Protein AF-A0A2H0DXI0-F1 (afdb_monomer)

Foldseek 3Di:
DPCVVPPPCCVVPQVQVLLQDPVSVVVVCVVVVDFKDKAFPPPPDPSSVSNLVCQPPPPQKFWQDDDNTITMIGGNPPPVCVVRCVVRTDDD

Solvent-accessible surface area (backbone atoms only — not comparable to full-atom values): 5334 Å² total; per-residue (Å²): 134,61,68,90,79,47,56,69,62,48,47,67,72,42,60,46,47,40,28,70,31,73,67,47,29,56,51,47,33,67,75,67,63,60,53,66,48,80,44,59,61,70,49,83,47,73,42,52,50,44,26,55,62,50,53,73,70,35,87,61,48,36,43,48,46,76,59,92,52,39,38,30,35,36,37,63,85,44,74,88,44,50,70,50,43,76,72,44,36,69,86,129

pLDDT: mean 91.95, std 8.95, range [56.31, 97.81]

Organism: NCBI:txid1974529

Radius of gyration: 13.71 Å; Cα contacts (8 Å, |Δi|>4): 113; chains: 1; bounding box: 31×30×34 Å

Sequence (92 aa):
NRPEAYPAEFFEKVYKPMQESPDVWREMVKRYDIQYVIFGTTDQTPWGQNFIQMIAVEPGWSVVYFDSTSFVALRNDVAEYKKIFLKYGFKI

Structure (mmCIF, N/CA/C/O backbone):
data_AF-A0A2H0DXI0-F1
#
_entry.id   AF-A0A2H0DXI0-F1
#
loop_
_atom_site.group_PDB
_atom_site.id
_atom_site.type_symbol
_atom_site.label_atom_id
_atom_site.label_alt_id
_atom_site.label_comp_id
_atom_site.label_asym_id
_atom_site.label_entity_id
_atom_site.label_seq_id
_atom_site.pdbx_PDB_ins_code
_atom_site.Cartn_x
_atom_site.Cartn_y
_atom_site.Cartn_z
_atom_site.occupancy
_atom_site.B_iso_or_equiv
_atom_site.auth_seq_id
_atom_site.auth_comp_id
_atom_site.auth_asym_id
_atom_site.auth_atom_id
_atom_site.pdbx_PDB_model_num
ATOM 1 N N . ASN A 1 1 ? 16.063 -8.762 -5.376 1.00 56.31 1 ASN A N 1
ATOM 2 C CA . ASN A 1 1 ? 15.271 -9.564 -6.331 1.00 56.31 1 ASN A CA 1
ATOM 3 C C . ASN A 1 1 ? 15.815 -10.970 -6.428 1.00 56.31 1 ASN A C 1
ATOM 5 O O . ASN A 1 1 ? 17.026 -11.123 -6.502 1.00 56.31 1 ASN A O 1
ATOM 9 N N . ARG A 1 2 ? 14.915 -11.956 -6.417 1.00 64.88 2 ARG A N 1
ATOM 10 C CA . ARG A 1 2 ? 15.156 -13.337 -6.848 1.00 64.88 2 ARG A CA 1
ATOM 11 C C . ARG A 1 2 ? 14.674 -13.441 -8.301 1.00 64.88 2 ARG A C 1
ATOM 13 O O . ARG A 1 2 ? 13.468 -13.609 -8.493 1.00 64.88 2 ARG A O 1
ATOM 20 N N . PRO A 1 3 ? 15.528 -13.189 -9.311 1.00 60.91 3 PRO A N 1
ATOM 21 C CA . PRO A 1 3 ? 15.114 -13.164 -10.720 1.00 60.91 3 PRO A CA 1
ATOM 22 C C . PRO A 1 3 ? 14.478 -14.483 -11.190 1.00 60.91 3 PRO A C 1
ATOM 24 O O . PRO A 1 3 ? 13.727 -14.493 -12.157 1.00 60.91 3 PRO A O 1
ATOM 27 N N . GLU A 1 4 ? 14.724 -15.578 -10.474 1.00 66.44 4 GLU A N 1
ATOM 28 C CA . GLU A 1 4 ? 14.094 -16.882 -10.666 1.00 66.44 4 GLU A CA 1
ATOM 29 C C . GLU A 1 4 ? 12.619 -16.945 -10.230 1.00 66.44 4 GLU A C 1
ATOM 31 O O . GLU A 1 4 ? 11.886 -17.812 -10.695 1.00 66.44 4 GLU A O 1
ATOM 36 N N . ALA A 1 5 ? 12.172 -16.047 -9.345 1.00 71.31 5 ALA A N 1
ATOM 37 C CA . ALA A 1 5 ? 10.811 -16.042 -8.806 1.00 71.31 5 ALA A CA 1
ATOM 38 C C . ALA A 1 5 ? 9.877 -15.067 -9.540 1.00 71.31 5 ALA A C 1
ATOM 40 O O . ALA A 1 5 ? 8.670 -15.294 -9.576 1.00 71.31 5 ALA A O 1
ATOM 41 N N . TYR A 1 6 ? 10.425 -13.996 -10.128 1.00 74.06 6 TYR A N 1
ATOM 42 C CA . TYR A 1 6 ? 9.659 -13.005 -10.884 1.00 74.06 6 TYR A CA 1
ATOM 43 C C . TYR A 1 6 ? 10.461 -12.497 -12.090 1.00 74.06 6 TYR A C 1
ATOM 45 O O . TYR A 1 6 ? 11.592 -12.034 -11.907 1.00 74.06 6 TYR A O 1
ATOM 53 N N . PRO A 1 7 ? 9.882 -12.527 -13.307 1.00 86.81 7 PRO A N 1
ATOM 54 C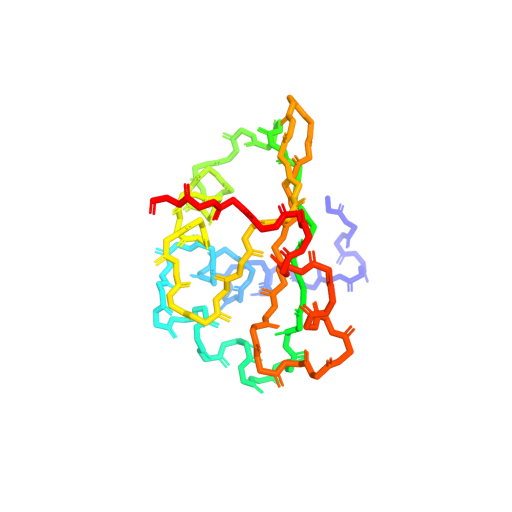 CA . PRO A 1 7 ? 10.560 -12.044 -14.502 1.00 86.81 7 PRO A CA 1
ATOM 55 C C . PRO A 1 7 ? 10.822 -10.539 -14.401 1.00 86.81 7 PRO A C 1
ATOM 57 O O . PRO A 1 7 ? 10.031 -9.799 -13.815 1.00 86.81 7 PRO A O 1
ATOM 60 N N . ALA A 1 8 ? 11.909 -10.068 -15.019 1.00 87.50 8 ALA A N 1
ATOM 61 C CA . ALA A 1 8 ? 12.248 -8.641 -15.070 1.00 87.50 8 ALA A CA 1
ATOM 62 C C . ALA A 1 8 ? 11.071 -7.781 -15.566 1.00 87.50 8 ALA A C 1
ATOM 64 O O . ALA A 1 8 ? 10.795 -6.715 -15.017 1.00 87.50 8 ALA A O 1
ATOM 65 N N . GLU A 1 9 ? 10.306 -8.314 -16.519 1.00 89.62 9 GLU A N 1
ATOM 66 C CA . GLU A 1 9 ? 9.107 -7.690 -17.066 1.00 89.62 9 GLU A CA 1
ATOM 67 C C . GLU A 1 9 ? 8.053 -7.351 -16.001 1.00 89.62 9 GLU A C 1
ATOM 69 O O . GLU A 1 9 ? 7.424 -6.299 -16.085 1.00 89.62 9 GLU A O 1
ATOM 74 N N . PHE A 1 10 ? 7.882 -8.179 -14.964 1.00 90.69 10 PHE A N 1
ATOM 75 C CA . PHE A 1 10 ? 6.960 -7.867 -13.870 1.00 90.69 10 PHE A CA 1
ATOM 76 C C . PHE A 1 10 ? 7.399 -6.605 -13.122 1.00 90.69 10 PHE A C 1
ATOM 78 O O . PHE A 1 10 ? 6.576 -5.748 -12.801 1.00 90.69 10 PHE A O 1
ATOM 85 N N . PHE A 1 11 ? 8.701 -6.452 -12.873 1.00 89.69 11 PHE A N 1
ATOM 86 C CA . PHE A 1 11 ? 9.204 -5.277 -12.170 1.00 89.69 11 PHE A CA 1
ATOM 87 C C . PHE A 1 11 ? 9.050 -4.000 -12.992 1.00 89.69 11 PHE A C 1
ATOM 89 O O . PHE A 1 11 ? 8.693 -2.958 -12.444 1.00 89.69 11 PHE A O 1
ATOM 96 N N . GLU A 1 12 ? 9.309 -4.088 -14.292 1.00 91.06 12 GLU A N 1
ATOM 97 C CA . GLU A 1 12 ? 9.265 -2.947 -15.207 1.00 91.06 12 GLU A CA 1
ATOM 98 C C . GLU A 1 12 ? 7.841 -2.539 -15.575 1.00 91.06 12 GLU A C 1
ATOM 100 O O . GLU A 1 12 ? 7.554 -1.348 -15.651 1.00 91.06 12 GLU A O 1
ATOM 105 N N . LYS A 1 13 ? 6.947 -3.509 -15.786 1.00 91.81 13 LYS A N 1
ATOM 106 C CA . LYS A 1 13 ? 5.598 -3.252 -16.307 1.00 91.81 13 LYS A CA 1
ATOM 107 C C . LYS A 1 13 ? 4.504 -3.256 -15.244 1.00 91.81 13 LYS A C 1
ATOM 109 O O . LYS A 1 13 ? 3.411 -2.782 -15.530 1.00 91.81 13 LYS A O 1
ATOM 114 N N . VAL A 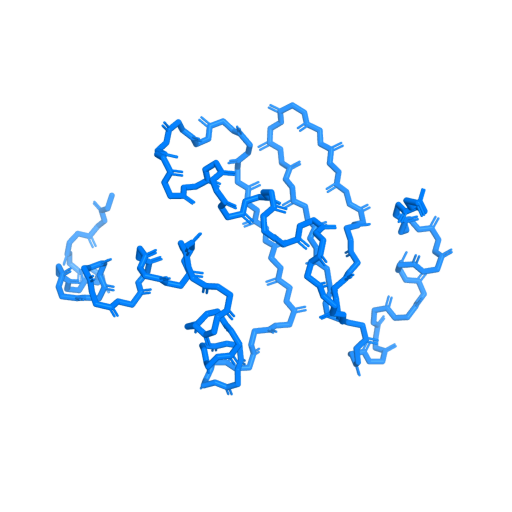1 14 ? 4.768 -3.783 -14.044 1.00 92.75 14 VAL A N 1
ATOM 115 C CA . VAL A 1 14 ? 3.754 -3.906 -12.980 1.00 92.75 14 VAL A CA 1
ATOM 116 C C . VAL A 1 14 ? 4.223 -3.276 -11.668 1.00 92.75 14 VAL A C 1
ATOM 118 O O . VAL A 1 14 ? 3.622 -2.305 -1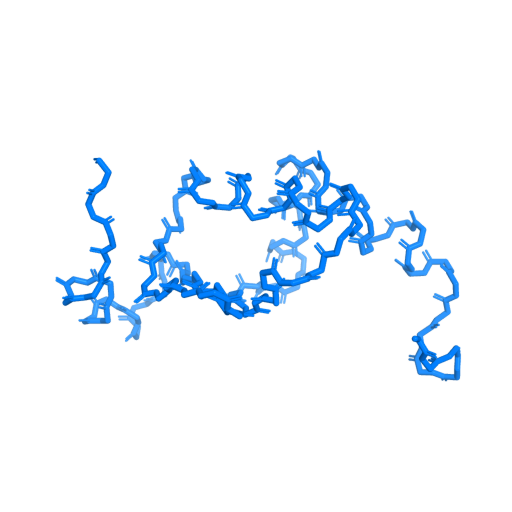1.215 1.00 92.75 14 VAL A O 1
ATOM 121 N N . TYR A 1 15 ? 5.310 -3.777 -11.070 1.00 92.62 15 TYR A N 1
ATOM 122 C CA . TYR A 1 15 ? 5.705 -3.406 -9.702 1.00 92.62 15 TYR A CA 1
ATOM 123 C C . TYR A 1 15 ? 6.118 -1.940 -9.545 1.00 92.62 15 TYR A C 1
ATOM 125 O O . TYR A 1 15 ? 5.710 -1.299 -8.580 1.00 92.62 15 TYR A O 1
ATOM 133 N N . LYS A 1 16 ? 6.952 -1.404 -10.445 1.00 95.06 16 LYS A N 1
ATOM 134 C CA . LYS A 1 16 ? 7.339 0.014 -10.383 1.00 95.06 16 LYS A CA 1
ATOM 135 C C . LYS A 1 16 ? 6.179 0.928 -10.800 1.00 95.06 16 LYS A C 1
ATOM 137 O O . LYS A 1 16 ? 5.841 1.804 -10.011 1.00 95.06 16 LYS A O 1
ATOM 142 N N . PRO A 1 17 ? 5.474 0.685 -11.928 1.00 96.31 17 PRO A N 1
ATOM 143 C CA . PRO A 1 17 ? 4.365 1.550 -12.331 1.00 96.31 17 PRO A CA 1
ATOM 144 C C . PRO A 1 17 ? 3.246 1.685 -11.289 1.00 96.31 17 PRO A C 1
ATOM 146 O O . PRO A 1 17 ? 2.735 2.786 -11.087 1.00 96.31 17 PRO A O 1
ATOM 149 N N . MET A 1 18 ? 2.888 0.606 -10.578 1.00 96.25 18 MET A N 1
ATOM 150 C CA . MET A 1 18 ? 1.847 0.667 -9.537 1.00 96.25 18 MET A CA 1
ATOM 151 C C . MET A 1 18 ? 2.246 1.506 -8.313 1.00 96.25 18 MET A C 1
ATOM 153 O O . MET A 1 18 ? 1.384 1.858 -7.516 1.00 96.25 18 MET A O 1
ATOM 157 N N . GLN A 1 19 ? 3.539 1.792 -8.143 1.00 96.69 19 GLN A N 1
ATOM 158 C CA . GLN A 1 19 ? 4.071 2.602 -7.045 1.00 96.69 19 GLN A CA 1
ATOM 159 C C . GLN A 1 19 ? 4.188 4.088 -7.397 1.00 96.69 19 GLN A C 1
ATOM 161 O O . GLN A 1 19 ? 4.340 4.920 -6.508 1.00 96.69 19 GLN A O 1
ATOM 166 N N . GLU A 1 20 ? 4.099 4.427 -8.684 1.00 96.12 20 GLU A N 1
ATOM 167 C CA . GLU A 1 20 ? 4.317 5.785 -9.189 1.00 96.12 20 GLU A CA 1
ATOM 168 C C . GLU A 1 20 ? 3.035 6.446 -9.715 1.00 96.12 20 GLU A C 1
ATOM 170 O O . GLU A 1 20 ? 2.991 7.667 -9.853 1.00 96.12 20 GLU A O 1
ATOM 175 N N . SER A 1 21 ? 1.989 5.666 -10.008 1.00 96.06 21 SER A N 1
ATOM 176 C CA . SER A 1 21 ? 0.732 6.167 -10.568 1.00 96.06 21 SER A CA 1
ATOM 177 C C . SER A 1 21 ? -0.484 5.709 -9.753 1.00 96.06 21 SER A C 1
ATOM 179 O O . SER A 1 21 ? -0.724 4.503 -9.658 1.00 96.06 21 SER A O 1
ATOM 181 N N . PRO A 1 22 ? -1.318 6.642 -9.247 1.00 95.75 22 PRO A N 1
ATOM 182 C CA . PRO A 1 22 ? -2.567 6.304 -8.562 1.00 95.75 22 PRO A CA 1
ATOM 183 C C . PRO A 1 22 ? -3.551 5.522 -9.439 1.00 95.75 22 PRO A C 1
ATOM 185 O O . PRO A 1 22 ? -4.269 4.651 -8.951 1.00 95.75 22 PRO A O 1
ATOM 188 N N . ASP A 1 23 ? -3.589 5.801 -10.742 1.00 97.00 23 ASP A N 1
ATOM 189 C CA . ASP A 1 23 ? -4.505 5.113 -11.656 1.00 97.00 23 ASP A CA 1
ATOM 190 C C . ASP A 1 23 ? -4.064 3.669 -11.901 1.00 97.00 23 ASP A C 1
ATOM 192 O O . ASP A 1 23 ? -4.887 2.753 -11.824 1.00 97.00 23 ASP A O 1
ATOM 196 N N . VAL A 1 24 ? -2.757 3.449 -12.087 1.00 97.25 24 VAL A N 1
ATOM 197 C CA . VAL A 1 24 ? -2.194 2.094 -12.171 1.00 97.25 24 VAL A CA 1
ATOM 198 C C . VAL A 1 24 ? -2.375 1.365 -10.842 1.00 97.25 24 VAL A C 1
ATOM 200 O O . VAL A 1 24 ? -2.765 0.201 -10.838 1.00 97.25 24 VAL A O 1
ATOM 203 N N . TRP A 1 25 ? -2.167 2.036 -9.706 1.00 97.38 25 TRP A N 1
ATOM 204 C CA . TRP A 1 25 ? -2.436 1.463 -8.387 1.00 97.38 25 TRP A CA 1
ATOM 205 C C . TRP A 1 25 ? -3.876 0.957 -8.276 1.00 97.38 25 TRP A C 1
ATOM 207 O O . TRP A 1 25 ? -4.091 -0.212 -7.960 1.00 97.38 25 TRP A O 1
ATOM 217 N N . ARG A 1 26 ? -4.872 1.786 -8.606 1.00 97.31 26 ARG A N 1
ATOM 218 C CA . ARG A 1 26 ? -6.293 1.396 -8.571 1.00 97.31 26 ARG A CA 1
ATOM 219 C C . ARG A 1 26 ? -6.605 0.231 -9.506 1.00 97.31 26 ARG A C 1
ATOM 221 O O . ARG A 1 26 ? -7.420 -0.623 -9.152 1.00 97.31 26 ARG A O 1
ATOM 228 N N . GLU A 1 27 ? -5.987 0.180 -10.685 1.00 97.56 27 GLU A N 1
ATOM 229 C CA . GLU A 1 27 ? -6.101 -0.967 -11.593 1.00 97.56 27 GLU A CA 1
ATOM 230 C C . GLU A 1 27 ? -5.546 -2.240 -10.941 1.00 97.56 27 GLU A C 1
ATOM 232 O O . GLU A 1 2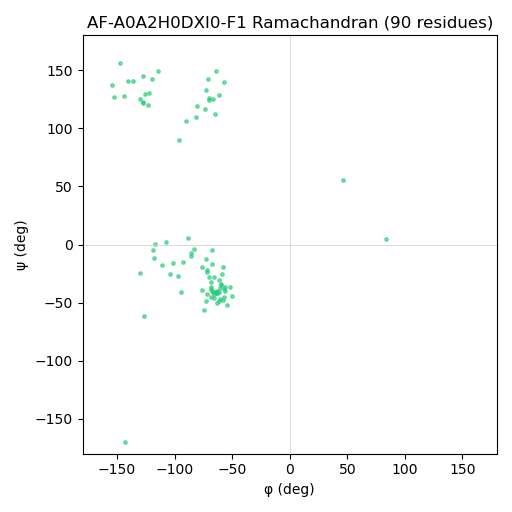7 ? -6.229 -3.265 -10.908 1.00 97.56 27 GLU A O 1
ATOM 237 N N . MET A 1 28 ? -4.345 -2.170 -10.363 1.00 96.94 28 MET A N 1
ATOM 238 C CA . MET A 1 28 ? -3.688 -3.320 -9.737 1.00 96.94 28 MET A CA 1
ATOM 239 C C . MET A 1 28 ? -4.404 -3.788 -8.469 1.00 96.94 28 MET A C 1
ATOM 241 O O . MET A 1 28 ? -4.531 -4.994 -8.263 1.00 96.94 28 MET A O 1
ATOM 245 N N . VAL A 1 29 ? -4.951 -2.872 -7.666 1.00 97.25 29 VAL A N 1
ATOM 246 C CA . VAL A 1 29 ? -5.796 -3.205 -6.508 1.00 97.25 29 VAL A CA 1
ATOM 247 C C . VAL A 1 29 ? -6.983 -4.055 -6.941 1.00 97.25 29 VAL A C 1
ATOM 249 O O . VAL A 1 29 ? -7.256 -5.067 -6.303 1.00 97.25 29 VAL A O 1
ATOM 252 N N . LYS A 1 30 ? -7.657 -3.693 -8.040 1.00 97.00 30 LYS A N 1
ATOM 253 C CA . LYS A 1 30 ? -8.767 -4.487 -8.589 1.00 97.00 30 LYS A CA 1
ATOM 254 C C . LYS A 1 30 ? -8.282 -5.814 -9.162 1.00 97.00 30 LYS A C 1
ATOM 256 O O . LYS A 1 30 ? -8.895 -6.847 -8.917 1.00 97.00 30 LYS A O 1
ATOM 261 N N . ARG A 1 31 ? -7.190 -5.789 -9.929 1.00 96.81 31 ARG A N 1
ATOM 262 C CA . ARG A 1 31 ? -6.651 -6.962 -10.629 1.00 96.81 31 ARG A CA 1
ATOM 263 C C . ARG A 1 31 ? -6.187 -8.060 -9.676 1.00 96.81 31 ARG A C 1
ATOM 265 O O . ARG A 1 31 ? -6.377 -9.234 -9.977 1.00 96.81 31 ARG A O 1
ATOM 272 N N . TYR A 1 32 ? -5.556 -7.678 -8.571 1.00 95.81 32 TYR A N 1
ATOM 273 C CA . TYR A 1 32 ? -4.952 -8.605 -7.614 1.00 95.81 32 TYR A CA 1
ATOM 274 C C . TYR A 1 32 ? -5.733 -8.725 -6.301 1.00 95.81 32 TYR A C 1
ATOM 276 O O . TYR A 1 32 ? -5.278 -9.427 -5.405 1.00 95.81 32 TYR A O 1
ATOM 284 N N . ASP A 1 33 ? -6.874 -8.040 -6.182 1.00 97.19 33 ASP A N 1
ATOM 285 C CA . ASP A 1 33 ? -7.628 -7.873 -4.935 1.00 97.19 33 ASP A CA 1
ATOM 286 C C . ASP A 1 33 ? -6.724 -7.497 -3.748 1.00 97.19 33 ASP A C 1
ATOM 288 O O . ASP A 1 33 ? -6.666 -8.17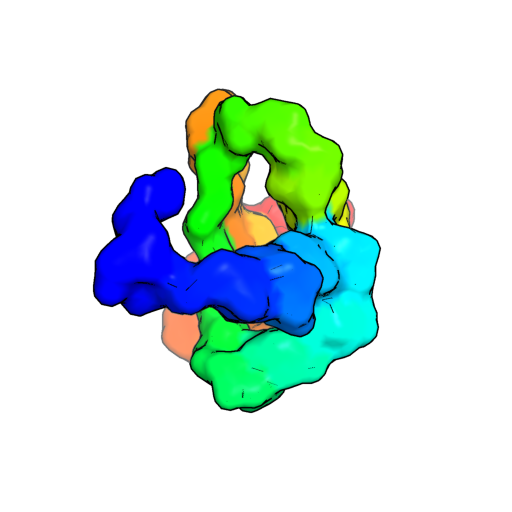2 -2.722 1.00 97.19 33 ASP A O 1
ATOM 292 N N . ILE A 1 34 ? -5.961 -6.411 -3.895 1.00 97.56 34 ILE A N 1
ATOM 293 C CA . ILE A 1 34 ? -5.026 -5.975 -2.849 1.00 97.56 34 ILE A CA 1
ATOM 294 C C . ILE A 1 34 ? -5.824 -5.368 -1.693 1.00 97.56 34 ILE A C 1
ATOM 296 O O . ILE A 1 34 ? -6.490 -4.346 -1.862 1.00 97.56 34 ILE A O 1
ATOM 300 N N . GLN A 1 35 ? -5.747 -5.992 -0.519 1.00 97.81 35 GLN A N 1
ATOM 301 C CA . GLN A 1 35 ? -6.522 -5.615 0.671 1.00 97.81 35 GLN A CA 1
ATOM 302 C C . GLN A 1 35 ? -5.696 -4.865 1.726 1.00 97.81 35 GLN A C 1
ATOM 304 O O . GLN A 1 35 ? -6.243 -4.095 2.515 1.00 97.81 35 GLN A O 1
ATOM 309 N N . TYR A 1 36 ? -4.380 -5.072 1.752 1.00 97.31 36 TYR A N 1
ATOM 310 C CA . TYR A 1 36 ? -3.473 -4.430 2.698 1.00 97.31 36 TYR A CA 1
ATOM 311 C C . TYR A 1 36 ? -2.104 -4.185 2.066 1.00 97.31 36 TYR A C 1
ATOM 313 O O . TYR A 1 36 ? -1.694 -4.874 1.131 1.00 97.31 36 TYR A O 1
ATOM 321 N N . VAL A 1 37 ? -1.389 -3.205 2.609 1.00 97.50 37 VAL A N 1
ATOM 322 C CA . VAL A 1 37 ? -0.019 -2.855 2.238 1.00 97.50 37 VAL A CA 1
ATOM 323 C C . VAL A 1 37 ? 0.848 -2.959 3.481 1.00 97.50 37 VAL A C 1
ATOM 325 O O . VAL A 1 37 ? 0.502 -2.403 4.520 1.00 97.50 37 VAL A O 1
ATOM 328 N N . ILE A 1 38 ? 1.979 -3.652 3.360 1.00 97.19 38 ILE A N 1
ATOM 329 C CA . ILE A 1 38 ? 3.077 -3.622 4.328 1.00 97.19 38 ILE A CA 1
ATOM 330 C C . ILE A 1 38 ? 4.312 -3.204 3.543 1.00 97.19 38 ILE A C 1
ATOM 332 O O . ILE A 1 38 ? 4.685 -3.879 2.582 1.00 97.19 38 ILE A O 1
ATOM 336 N N . PHE A 1 39 ? 4.917 -2.086 3.923 1.00 96.88 39 PHE A N 1
ATOM 337 C CA . PHE A 1 39 ? 6.016 -1.497 3.171 1.00 96.88 39 PHE A CA 1
ATOM 338 C C . PHE A 1 39 ? 7.140 -1.036 4.096 1.00 96.88 39 PHE A C 1
ATOM 340 O O . PHE A 1 39 ? 6.886 -0.522 5.184 1.00 96.88 39 PHE A O 1
ATOM 347 N N . GLY A 1 40 ? 8.385 -1.237 3.665 1.00 96.44 40 GLY A N 1
ATOM 348 C CA . GLY A 1 40 ? 9.560 -0.800 4.411 1.00 96.44 40 GLY A CA 1
ATOM 349 C C . GLY A 1 40 ? 9.824 0.685 4.181 1.00 96.44 40 GLY A C 1
ATOM 350 O O . GLY A 1 40 ? 10.087 1.091 3.052 1.00 96.44 40 GLY A O 1
ATOM 351 N N . THR A 1 41 ? 9.803 1.503 5.232 1.00 93.38 41 THR A N 1
ATOM 352 C CA . THR A 1 41 ? 10.040 2.959 5.114 1.00 93.38 41 THR A CA 1
ATOM 353 C C . THR A 1 41 ? 11.504 3.302 4.827 1.00 93.38 41 THR A C 1
ATOM 355 O O . THR A 1 41 ? 11.821 4.420 4.423 1.00 93.38 41 THR A O 1
ATOM 358 N N . THR A 1 42 ? 12.394 2.320 4.975 1.00 94.06 42 THR A N 1
ATOM 359 C CA . THR A 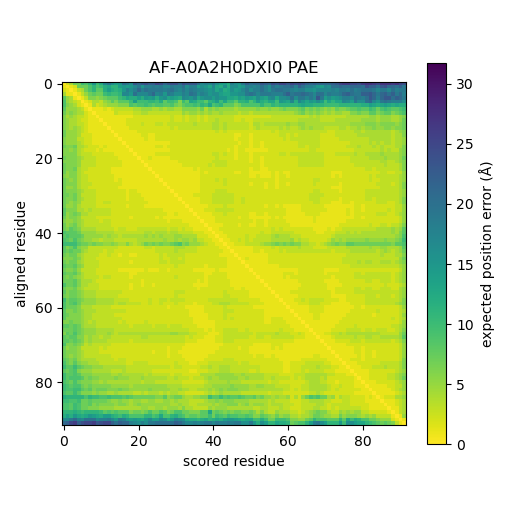1 42 ? 13.818 2.402 4.643 1.00 94.06 42 THR A CA 1
ATOM 360 C C . THR A 1 42 ? 14.124 2.151 3.164 1.00 94.06 42 THR A C 1
ATOM 362 O O . THR A 1 42 ? 15.285 2.278 2.773 1.00 94.06 42 THR A O 1
ATOM 365 N N . ASP A 1 43 ? 13.132 1.806 2.331 1.00 90.25 43 ASP A N 1
ATOM 366 C CA . ASP A 1 43 ? 13.319 1.682 0.882 1.00 90.25 43 ASP A CA 1
ATOM 367 C C . ASP A 1 43 ? 13.659 3.058 0.283 1.00 90.25 43 ASP A C 1
ATOM 369 O O . ASP A 1 43 ? 12.842 3.975 0.283 1.00 90.25 43 ASP A O 1
ATOM 373 N N . GLN A 1 44 ? 14.890 3.219 -0.208 1.00 90.75 44 GLN A N 1
ATOM 374 C CA . GLN A 1 44 ? 15.401 4.495 -0.727 1.00 90.75 44 GLN A CA 1
ATOM 375 C C . GLN A 1 44 ? 15.114 4.706 -2.217 1.00 90.75 44 GLN A C 1
ATOM 377 O O . GLN A 1 44 ? 15.604 5.664 -2.819 1.00 90.75 44 GLN A O 1
ATOM 382 N N . THR A 1 45 ? 14.366 3.807 -2.851 1.00 94.31 45 THR A N 1
ATOM 383 C CA . THR A 1 45 ? 14.031 3.955 -4.263 1.00 94.31 45 THR A CA 1
ATOM 384 C C . THR A 1 45 ? 13.025 5.096 -4.453 1.00 94.31 45 THR A C 1
ATOM 386 O O . THR A 1 45 ? 12.112 5.252 -3.636 1.00 94.31 45 THR A O 1
ATOM 389 N N . PRO A 1 46 ? 13.138 5.895 -5.534 1.00 93.31 46 PRO A N 1
ATOM 390 C CA . PRO A 1 46 ? 12.191 6.982 -5.784 1.00 93.31 46 PRO A CA 1
ATOM 391 C C . PRO A 1 46 ? 10.734 6.507 -5.845 1.00 93.31 46 PRO A C 1
ATOM 393 O O . PRO A 1 46 ? 9.853 7.150 -5.280 1.00 93.31 46 PRO A O 1
ATOM 396 N N . TRP A 1 47 ? 10.486 5.344 -6.460 1.00 94.69 47 TRP A N 1
ATOM 397 C CA . TRP A 1 47 ? 9.144 4.767 -6.542 1.00 94.69 47 TRP A CA 1
ATOM 398 C C . TRP A 1 47 ? 8.621 4.307 -5.174 1.00 94.69 47 TRP A C 1
ATOM 400 O O . TRP A 1 47 ? 7.452 4.526 -4.884 1.00 94.69 47 TRP A O 1
ATOM 410 N N . GLY A 1 48 ? 9.462 3.740 -4.301 1.00 95.00 48 GLY A N 1
ATOM 411 C CA . GLY A 1 48 ? 9.045 3.331 -2.955 1.00 95.00 48 GLY A CA 1
ATOM 412 C C . GLY A 1 48 ? 8.677 4.520 -2.064 1.00 95.00 48 GLY A C 1
ATOM 413 O O . GLY A 1 48 ? 7.662 4.495 -1.368 1.00 95.00 48 GLY A O 1
ATOM 414 N N . GLN A 1 49 ? 9.453 5.604 -2.137 1.00 93.75 49 GLN A N 1
ATOM 415 C CA . GLN A 1 49 ? 9.150 6.847 -1.419 1.00 93.75 49 GLN A CA 1
ATOM 416 C C . GLN A 1 49 ? 7.859 7.503 -1.931 1.00 93.75 49 GLN A C 1
ATOM 418 O O . GLN A 1 49 ? 7.023 7.921 -1.126 1.00 93.75 49 GLN A O 1
ATOM 423 N N . ASN A 1 50 ? 7.659 7.536 -3.254 1.00 95.12 50 ASN A N 1
ATOM 424 C CA . ASN A 1 50 ? 6.410 8.008 -3.854 1.00 95.12 50 ASN A CA 1
ATOM 425 C C . ASN A 1 50 ? 5.217 7.148 -3.431 1.00 95.12 50 ASN A C 1
ATOM 427 O O . ASN A 1 50 ? 4.160 7.689 -3.110 1.00 95.12 50 ASN A O 1
ATOM 431 N N . PHE A 1 51 ? 5.390 5.828 -3.368 1.00 96.88 51 PHE A N 1
ATOM 432 C CA . PHE A 1 51 ? 4.325 4.908 -2.996 1.00 96.88 51 PHE A CA 1
ATOM 433 C C . PHE A 1 51 ? 3.788 5.171 -1.590 1.00 96.88 51 PHE A C 1
ATOM 435 O O . PHE A 1 51 ? 2.577 5.272 -1.412 1.00 96.88 51 PHE A O 1
ATOM 442 N N . ILE A 1 52 ? 4.666 5.346 -0.596 1.00 95.50 52 ILE A N 1
ATOM 443 C CA . ILE A 1 52 ? 4.246 5.648 0.784 1.00 95.50 52 ILE A CA 1
ATOM 444 C C . ILE A 1 52 ? 3.413 6.933 0.822 1.00 95.50 52 ILE A C 1
ATOM 446 O O . ILE A 1 52 ? 2.337 6.954 1.420 1.00 95.50 52 ILE A O 1
ATOM 450 N N . GLN A 1 53 ? 3.888 7.993 0.161 1.00 94.50 53 GLN A N 1
ATOM 451 C CA . GLN A 1 53 ? 3.190 9.281 0.114 1.00 94.50 53 GLN A CA 1
ATOM 452 C C . GLN A 1 53 ? 1.834 9.161 -0.586 1.00 94.50 53 GLN A C 1
ATOM 454 O O . GLN A 1 53 ? 0.843 9.702 -0.101 1.00 94.50 53 GLN A O 1
ATOM 459 N N . MET A 1 54 ? 1.781 8.416 -1.691 1.00 96.38 54 MET A N 1
ATOM 460 C CA . MET A 1 54 ? 0.562 8.171 -2.454 1.00 96.38 54 MET A CA 1
ATOM 461 C C . MET A 1 54 ? -0.474 7.402 -1.627 1.00 96.38 54 MET A C 1
ATOM 463 O O . MET A 1 54 ? -1.615 7.841 -1.523 1.00 96.38 54 MET A O 1
ATOM 467 N N . ILE A 1 55 ? -0.092 6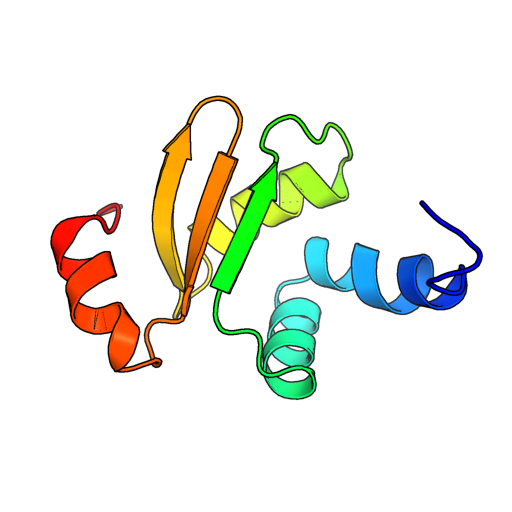.286 -0.998 1.00 96.25 55 ILE A N 1
ATOM 468 C CA . ILE A 1 55 ? -1.026 5.454 -0.222 1.00 96.25 55 ILE A CA 1
ATOM 469 C C . ILE A 1 55 ? -1.498 6.154 1.050 1.00 96.25 55 ILE A C 1
ATOM 471 O O . ILE A 1 55 ? -2.645 5.964 1.449 1.00 96.25 55 ILE A O 1
ATOM 475 N N . ALA A 1 56 ? -0.662 6.992 1.668 1.00 94.81 56 ALA A N 1
ATOM 476 C CA . ALA A 1 56 ? -1.048 7.748 2.857 1.00 94.81 56 ALA A CA 1
ATOM 477 C C . ALA A 1 56 ? -2.259 8.672 2.626 1.00 94.81 56 ALA A C 1
ATOM 479 O O . ALA A 1 56 ? -2.970 8.978 3.582 1.00 94.81 56 ALA A O 1
ATOM 480 N N . VAL A 1 57 ? -2.502 9.097 1.380 1.00 94.69 57 VAL A N 1
ATOM 481 C CA . VAL A 1 57 ? -3.611 9.991 1.009 1.00 94.69 57 VAL A CA 1
ATOM 482 C C . VAL A 1 57 ? -4.617 9.357 0.041 1.00 94.69 57 VAL A C 1
ATOM 484 O O . VAL A 1 57 ? -5.579 10.018 -0.350 1.00 94.69 57 VAL A O 1
ATOM 487 N N . GLU A 1 58 ? -4.421 8.097 -0.362 1.00 95.50 58 GLU A N 1
ATOM 488 C CA . GLU A 1 58 ? -5.289 7.437 -1.339 1.00 95.50 58 GLU A CA 1
ATOM 489 C C . GLU A 1 58 ? -6.676 7.154 -0.728 1.00 95.50 58 GLU A C 1
ATOM 491 O O . GLU A 1 58 ? -6.785 6.469 0.297 1.00 95.50 58 GLU A O 1
ATOM 496 N N . PRO A 1 59 ? -7.769 7.634 -1.353 1.00 93.62 59 PRO A N 1
ATOM 497 C CA . PRO A 1 59 ? -9.112 7.372 -0.862 1.00 93.62 59 PRO A CA 1
ATOM 498 C C . PRO A 1 59 ? -9.405 5.875 -0.744 1.00 93.62 59 PRO A C 1
ATOM 500 O O . PRO A 1 59 ? -9.067 5.075 -1.613 1.00 93.62 59 PRO A O 1
ATOM 503 N N . GLY A 1 60 ? -10.088 5.491 0.333 1.00 93.56 60 GLY A N 1
ATOM 504 C CA . GLY A 1 60 ? -10.423 4.086 0.579 1.00 93.56 60 GLY A CA 1
ATOM 505 C C . GLY A 1 60 ? -9.309 3.283 1.250 1.00 93.56 60 GLY A C 1
ATOM 506 O O . GLY A 1 60 ? -9.504 2.090 1.469 1.00 93.56 60 GLY A O 1
ATOM 507 N N . TRP A 1 61 ? -8.203 3.920 1.636 1.00 96.06 61 TRP A N 1
ATOM 508 C CA . TRP A 1 61 ? -7.157 3.329 2.466 1.00 96.06 61 TRP A CA 1
ATOM 509 C C . TRP A 1 61 ? -7.072 4.036 3.818 1.00 96.06 61 TRP A C 1
ATOM 511 O O . TRP A 1 61 ? -7.368 5.224 3.936 1.00 96.06 61 TRP A O 1
ATOM 521 N N . SER A 1 62 ? -6.688 3.292 4.851 1.00 95.62 62 SER A N 1
ATOM 522 C CA . SER A 1 62 ? -6.381 3.824 6.178 1.00 95.62 62 SER A CA 1
ATOM 523 C C . SER A 1 62 ? -5.008 3.343 6.609 1.00 95.62 62 SER A C 1
ATOM 525 O O . SER A 1 62 ? -4.783 2.136 6.726 1.00 95.62 62 SER A O 1
ATOM 527 N N . VAL A 1 63 ? -4.103 4.276 6.900 1.00 96.44 63 VAL A N 1
ATOM 528 C CA . VAL A 1 63 ? -2.835 3.963 7.569 1.00 96.44 63 VAL A CA 1
ATOM 529 C C . VAL A 1 63 ? -3.147 3.592 9.014 1.00 96.44 63 VAL A C 1
ATOM 531 O O . VAL A 1 63 ? -3.824 4.345 9.713 1.00 96.44 63 VAL A O 1
ATOM 534 N N . VAL A 1 64 ? -2.687 2.423 9.454 1.00 96.62 64 VAL A N 1
ATOM 535 C CA . VAL A 1 64 ? -2.934 1.892 10.810 1.00 96.62 64 VAL A CA 1
ATOM 536 C C . VAL A 1 64 ? -1.654 1.700 11.613 1.00 96.62 64 VAL A C 1
ATOM 538 O O . VAL A 1 64 ? -1.709 1.464 12.818 1.00 96.62 64 VAL A O 1
ATOM 541 N N . TYR A 1 65 ? -0.500 1.789 10.954 1.00 95.88 65 TYR A N 1
ATOM 542 C CA . TYR A 1 65 ? 0.803 1.732 11.597 1.00 95.88 65 TYR A CA 1
ATOM 543 C C . TYR A 1 65 ? 1.844 2.455 10.747 1.00 95.88 65 TYR A C 1
ATOM 545 O O . TYR A 1 65 ? 1.880 2.289 9.527 1.00 95.88 65 TYR A O 1
ATOM 553 N N . PHE A 1 66 ? 2.702 3.229 11.402 1.00 95.25 66 PHE A N 1
ATOM 554 C CA . PHE A 1 66 ? 3.831 3.896 10.773 1.00 95.25 66 PHE A CA 1
ATOM 555 C C . PHE A 1 66 ? 4.941 4.120 11.801 1.00 95.25 66 PHE A C 1
ATOM 557 O O . PHE A 1 66 ? 4.690 4.698 12.861 1.00 95.25 66 PHE A O 1
ATOM 564 N N . ASP A 1 67 ? 6.152 3.669 11.488 1.00 95.00 67 ASP A N 1
ATOM 565 C CA . ASP A 1 67 ? 7.357 3.930 12.271 1.00 95.00 67 ASP A CA 1
ATOM 566 C C . ASP A 1 67 ? 8.592 4.129 11.366 1.00 95.00 67 ASP A C 1
ATOM 568 O O . ASP A 1 67 ? 8.493 4.255 10.142 1.00 95.00 67 ASP A O 1
ATOM 572 N N . SER A 1 68 ? 9.784 4.170 11.966 1.00 94.50 68 SER A N 1
ATOM 573 C CA . SER A 1 68 ? 11.046 4.372 11.243 1.00 94.50 68 SER A CA 1
ATOM 574 C C . SER A 1 68 ? 11.448 3.221 10.314 1.00 94.50 68 SER A C 1
ATOM 576 O O . SER A 1 68 ? 12.452 3.343 9.613 1.00 94.50 68 SER A O 1
ATOM 578 N N . THR A 1 69 ? 10.704 2.113 10.299 1.00 95.75 69 THR A N 1
ATOM 579 C CA . THR A 1 69 ? 11.012 0.925 9.491 1.00 95.75 69 THR A CA 1
ATOM 580 C C . THR A 1 69 ? 9.844 0.414 8.659 1.00 95.75 69 THR A C 1
ATOM 582 O O . THR A 1 69 ? 10.073 -0.238 7.642 1.00 95.75 69 THR A O 1
ATOM 585 N N . SER A 1 70 ? 8.608 0.697 9.061 1.00 96.31 70 SER A N 1
ATOM 586 C CA . SER A 1 70 ? 7.418 0.016 8.571 1.00 96.31 70 SER A CA 1
ATOM 587 C C . SER A 1 70 ? 6.252 0.978 8.374 1.00 96.31 70 SER A C 1
ATOM 589 O O . SER A 1 70 ? 5.978 1.856 9.190 1.00 96.31 70 SER A O 1
ATOM 591 N N . PHE A 1 71 ? 5.521 0.753 7.292 1.00 97.00 71 PHE A N 1
ATOM 592 C CA . PHE A 1 71 ? 4.274 1.413 6.940 1.00 97.00 71 PHE A CA 1
ATOM 593 C C . PHE A 1 71 ? 3.214 0.339 6.694 1.00 97.00 71 PHE A C 1
ATOM 595 O O . PHE A 1 71 ? 3.457 -0.605 5.937 1.00 97.00 71 PHE A O 1
ATOM 602 N N . VAL A 1 72 ? 2.046 0.473 7.327 1.00 97.69 72 VAL A N 1
ATOM 603 C CA . VAL A 1 72 ? 0.917 -0.446 7.140 1.00 97.69 72 VAL A CA 1
ATOM 604 C C . VAL A 1 72 ? -0.356 0.329 6.845 1.00 97.69 72 VAL A C 1
ATOM 606 O O . VAL A 1 72 ? -0.788 1.165 7.644 1.00 97.69 72 VAL A O 1
ATOM 609 N N . ALA A 1 73 ? -0.994 -0.016 5.729 1.00 97.50 73 ALA A N 1
ATOM 610 C CA . ALA A 1 73 ? -2.291 0.517 5.336 1.00 97.50 73 ALA A CA 1
ATOM 611 C C . ALA A 1 73 ? -3.277 -0.609 5.015 1.00 97.50 73 ALA A C 1
ATOM 613 O O . ALA A 1 73 ? -2.898 -1.654 4.483 1.00 97.50 73 ALA A O 1
ATOM 614 N N . LEU A 1 74 ? -4.547 -0.385 5.343 1.00 97.56 74 LEU A N 1
ATOM 615 C CA . LEU A 1 74 ? -5.648 -1.325 5.135 1.00 97.56 74 LEU A CA 1
ATOM 616 C C . LEU A 1 74 ? -6.701 -0.703 4.222 1.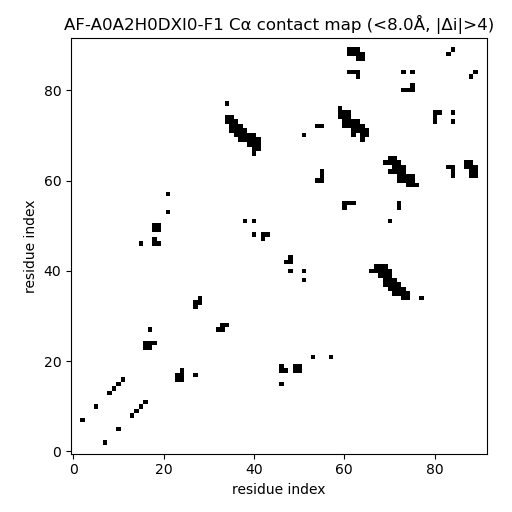00 97.56 74 LEU A C 1
ATOM 618 O O . LEU A 1 74 ? -6.994 0.487 4.347 1.00 97.56 74 LEU A O 1
ATOM 622 N N . ARG A 1 75 ? -7.299 -1.512 3.346 1.00 96.38 75 ARG A N 1
ATOM 623 C CA . ARG A 1 75 ? -8.428 -1.094 2.512 1.00 96.38 75 ARG A CA 1
ATOM 624 C C . ARG A 1 75 ? -9.695 -0.978 3.367 1.00 96.38 75 ARG A C 1
ATOM 626 O O . ARG A 1 75 ? -10.004 -1.855 4.174 1.00 96.38 75 ARG A O 1
ATOM 633 N N . ASN A 1 76 ? -10.424 0.121 3.209 1.00 94.31 76 ASN A N 1
ATOM 634 C CA . ASN A 1 76 ? -11.523 0.514 4.098 1.00 94.31 76 ASN A CA 1
ATOM 635 C C . ASN A 1 76 ? -12.815 -0.286 3.870 1.00 94.31 76 ASN A C 1
ATOM 637 O O . ASN A 1 76 ? -13.682 -0.301 4.744 1.00 94.31 76 ASN A O 1
ATOM 641 N N . ASP A 1 77 ? -12.962 -0.919 2.706 1.00 94.00 77 ASP A N 1
ATOM 642 C CA . ASP A 1 77 ? -14.135 -1.715 2.326 1.00 94.00 77 ASP A CA 1
ATOM 643 C C . ASP A 1 77 ? -14.068 -3.178 2.803 1.00 94.00 77 ASP A C 1
ATOM 645 O O . ASP A 1 77 ? -15.065 -3.896 2.725 1.00 94.00 77 ASP A O 1
ATOM 649 N N . VAL A 1 78 ? -12.931 -3.610 3.359 1.00 96.06 78 VAL A N 1
ATOM 650 C CA . VAL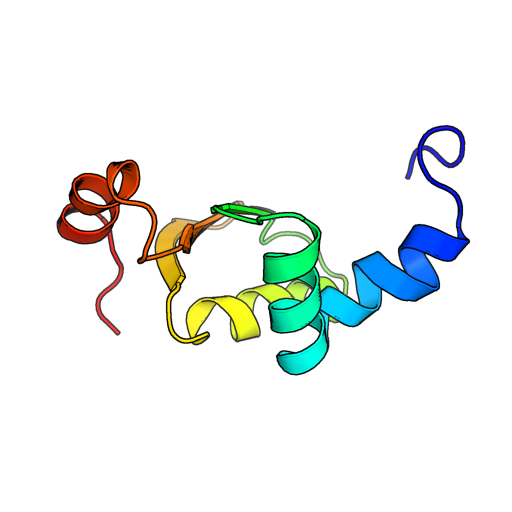 A 1 78 ? -12.759 -4.939 3.956 1.00 96.06 78 VAL A CA 1
ATOM 651 C C . VAL A 1 78 ? -13.335 -4.929 5.374 1.00 96.06 78 VAL A C 1
ATOM 653 O O . VAL A 1 78 ? -12.807 -4.291 6.291 1.00 96.06 78 VAL A O 1
ATOM 656 N N . ALA A 1 79 ? -14.456 -5.628 5.564 1.00 94.75 79 ALA A N 1
ATOM 657 C CA . ALA A 1 79 ? -15.257 -5.573 6.788 1.00 94.75 79 ALA A CA 1
ATOM 658 C C . ALA A 1 79 ? -14.474 -6.000 8.043 1.00 94.75 79 ALA A C 1
ATOM 660 O O . ALA A 1 79 ? -14.655 -5.431 9.126 1.00 94.75 79 ALA A O 1
ATOM 661 N N . GLU A 1 80 ? -13.571 -6.962 7.892 1.00 95.75 80 GLU A N 1
ATOM 662 C CA . GLU A 1 80 ? -12.705 -7.516 8.929 1.00 95.75 80 GLU A CA 1
ATOM 663 C C . GLU A 1 80 ? -11.771 -6.452 9.523 1.00 95.75 80 GLU A C 1
ATOM 665 O O . GLU A 1 80 ? -11.454 -6.489 10.715 1.00 95.75 80 GLU A O 1
ATOM 670 N N . TYR A 1 81 ? -11.376 -5.455 8.725 1.00 95.25 81 TYR A N 1
ATOM 671 C CA . TYR A 1 81 ? -10.448 -4.399 9.135 1.00 95.25 81 TYR A CA 1
ATOM 672 C C . TYR A 1 81 ? -11.125 -3.232 9.842 1.00 95.25 81 TYR A C 1
ATOM 674 O O . TYR A 1 81 ? -10.438 -2.423 10.472 1.00 95.25 81 TYR A O 1
ATOM 682 N N . LYS A 1 82 ? -12.464 -3.172 9.836 1.00 90.94 82 LYS A N 1
ATOM 683 C CA . LYS A 1 82 ? -13.240 -2.069 10.421 1.00 90.94 82 LYS A CA 1
ATOM 684 C C . LYS A 1 82 ? -12.822 -1.737 11.850 1.00 90.94 82 LYS A C 1
ATOM 686 O O . LYS A 1 82 ? -12.657 -0.574 12.200 1.00 90.94 82 LYS A O 1
ATOM 691 N N . LYS A 1 83 ? -12.612 -2.752 12.691 1.00 93.44 83 LYS A N 1
ATOM 692 C CA . LYS A 1 83 ? -12.198 -2.542 14.090 1.00 93.44 83 LYS A CA 1
ATOM 693 C C . LYS A 1 83 ? -10.761 -2.031 14.217 1.00 93.44 83 LYS A C 1
ATOM 695 O O . LYS A 1 83 ? -10.453 -1.357 15.195 1.00 93.44 83 LYS A O 1
ATOM 700 N N . ILE A 1 84 ? -9.895 -2.359 13.258 1.00 93.12 84 ILE A N 1
ATOM 701 C CA . ILE A 1 84 ? -8.476 -2.001 13.284 1.00 93.12 84 ILE A CA 1
ATOM 702 C C . ILE A 1 84 ? -8.322 -0.520 12.962 1.00 93.12 84 ILE A C 1
ATOM 704 O O . ILE A 1 84 ? -7.804 0.216 13.797 1.00 93.12 84 ILE A O 1
ATOM 708 N N . PHE A 1 85 ? -8.824 -0.049 11.819 1.00 88.19 85 PHE A N 1
ATOM 709 C CA . PHE A 1 85 ? -8.662 1.364 11.467 1.00 88.19 85 PHE A CA 1
ATOM 710 C C . PHE A 1 85 ? -9.528 2.301 12.325 1.00 88.19 85 PHE A C 1
ATOM 712 O O . PHE A 1 85 ? -9.138 3.439 12.548 1.00 88.19 85 PHE A O 1
ATOM 719 N N . LEU A 1 86 ? -10.637 1.840 12.922 1.00 87.69 86 LEU A N 1
ATOM 720 C CA . LEU A 1 86 ? -11.346 2.641 13.936 1.00 87.69 86 LEU A CA 1
ATOM 721 C C . LEU A 1 86 ? -10.526 2.852 15.220 1.00 87.69 86 LEU A C 1
ATOM 723 O O . LEU A 1 86 ? -10.731 3.846 15.915 1.00 87.69 86 LEU A O 1
ATOM 727 N N . LYS A 1 87 ? -9.626 1.918 15.553 1.00 91.62 87 LYS A N 1
ATOM 728 C CA . LYS A 1 87 ? -8.804 1.968 16.769 1.00 91.62 87 LYS A CA 1
ATOM 729 C C . LYS A 1 87 ? -7.431 2.602 16.538 1.00 91.62 87 LYS A C 1
ATOM 731 O O . LYS A 1 87 ? -6.960 3.335 17.400 1.00 91.62 87 LYS A O 1
ATOM 736 N N . TYR A 1 88 ? -6.798 2.290 15.411 1.00 92.25 88 TYR A N 1
ATOM 737 C CA . TYR A 1 88 ? -5.405 2.630 15.101 1.00 92.25 88 TYR A CA 1
ATOM 738 C C . TYR A 1 88 ? -5.254 3.523 13.866 1.00 92.25 88 TYR A C 1
ATOM 740 O O . TYR A 1 88 ? -4.140 3.917 13.539 1.00 92.25 88 TYR A O 1
ATOM 748 N N . GLY A 1 89 ? -6.349 3.816 13.161 1.00 83.69 89 GLY A N 1
ATOM 749 C CA . GLY A 1 89 ? -6.316 4.654 11.971 1.00 83.69 89 GLY A CA 1
ATOM 750 C C . GLY A 1 89 ? -5.815 6.052 12.303 1.00 83.69 89 GLY A C 1
ATOM 751 O O . GLY A 1 89 ? -6.324 6.705 13.221 1.00 83.69 89 GLY A O 1
ATOM 752 N N . PHE A 1 90 ? -4.824 6.508 11.547 1.00 83.56 90 PHE A N 1
ATOM 753 C CA . PHE A 1 90 ? -4.343 7.877 11.639 1.00 83.56 90 PHE A CA 1
ATOM 754 C C . PHE A 1 90 ? -5.458 8.809 11.155 1.00 83.56 90 PHE A C 1
ATOM 756 O O . PHE A 1 90 ? -5.992 8.642 10.060 1.00 83.56 90 PHE A O 1
ATOM 763 N N . LYS A 1 91 ? -5.839 9.775 11.994 1.00 70.25 91 LYS A N 1
ATOM 764 C CA . LYS A 1 91 ? -6.758 10.848 11.607 1.00 70.25 91 LYS A CA 1
ATOM 765 C C . LYS A 1 91 ? -5.905 11.989 11.079 1.00 70.25 91 LYS A C 1
ATOM 767 O O . LYS A 1 91 ? -5.195 12.611 11.866 1.00 70.25 91 LYS A O 1
ATOM 772 N N . ILE A 1 92 ? -5.926 12.170 9.765 1.00 57.59 92 ILE A N 1
ATOM 773 C CA . ILE A 1 92 ? -5.296 13.305 9.086 1.00 57.59 92 ILE A CA 1
ATOM 774 C C . ILE A 1 92 ? -6.274 14.478 9.109 1.00 57.59 92 ILE A C 1
ATOM 776 O O . ILE A 1 92 ? -7.484 14.220 8.905 1.00 57.59 92 ILE A O 1
#

Nearest PDB structures (foldseek):
  6yef-assembly1_h  TM=3.962E-01  e=5.602E+00  Staphylococcus aureus subsp. aureus NCTC 8325
  5mmm-assembly1_h  TM=3.663E-01  e=3.514E+00  Spinacia oleracea
  7jil-assembly1_m  TM=3.506E-01  e=5.602E+00  Flavobacterium johnsoniae
  4v61-assembly1_AH  TM=3.418E-01  e=3.756E+00  Spinacia oleracea
  6htq-assembly1_h  TM=3.603E-01  e=5.987E+00  Bacillus subtilis subsp. subtilis str. 168

Secondary structure (DSSP, 8-state):
--TTTS-HHHIIIIITHHHH-HHHHHHHHHHHT--EEEEETT--SHHHHHHHHHHHH-TTEEEEEE-SSEEEEEETT-GGGHHHHHHH----

Mean predicted aligned error: 4.02 Å